Protein AF-T2IYY4-F1 (afdb_monomer)

Mean predicted aligned error: 18.85 Å

Secondary structure (DSSP, 8-state):
------------------TTSSSSS-S----------------HHHHHHHHHHHHHHT--HHHHHHHHHHHHHHHHS----SS-HHHHHHHHHHHHHTS--S----HHHHHTB-TTS-B-

Solvent-accessible surface area (backbone atoms only — not comparable to full-atom values): 8230 Å² total; per-residue (Å²): 132,87,80,85,90,81,82,89,88,76,94,78,81,83,83,89,86,71,97,81,79,85,84,84,83,84,88,79,75,86,76,76,73,78,70,88,71,79,86,81,76,92,44,71,68,58,51,51,52,42,51,50,48,10,67,75,72,74,43,51,58,67,53,39,51,50,51,54,52,49,56,52,45,62,73,66,48,72,86,70,56,98,52,55,73,66,55,53,50,49,54,51,50,52,62,58,68,73,52,80,83,88,70,86,65,51,73,53,69,68,70,34,38,48,99,84,71,45,80,109

pLDDT: mean 72.97, std 20.64, range [35.78, 96.38]

Foldseek 3Di:
DDDDDDDDDDDDDDDDDDPPDPDPPPDPDPPPVDPPDDPDDPDPVVVVVLVVQCVVVVHDSVVSVVVVVVVVCVVVVPPPDVDDPVVVVVVVVVVVVP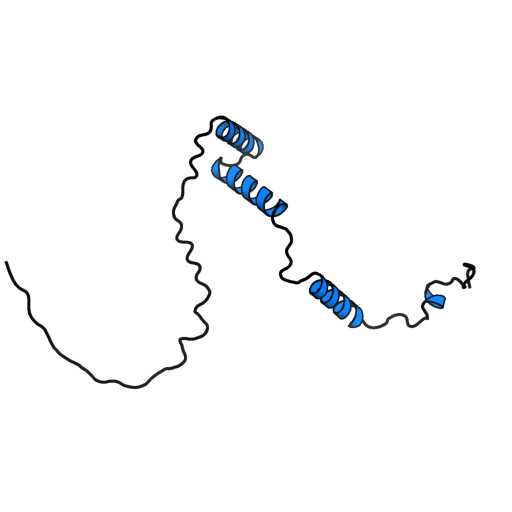DDDPDPDDPCVVVQADPVRDGD

Organism: NCBI:txid423472

Sequence (120 aa):
MRDEFCQQRKAESNPEIGLTFLGLFYILEIKVEGRKMSLSIKDSQTDALVRQLAALTGESITEAVFISVKERLERLTPKNSPYSLAQELDVIAQRCASRTVQDSRSPEELIGYDEQGLPN

InterPro domains:
  IPR011660 Antitoxin VapB-like [PF07704] (37-119)

Nearest PDB structures (foldseek):
  1bdv-assembly1_B  TM=6.606E-01  e=2.113E+00  Lederbergvirus P22
  6gts-assembly1_C-2  TM=5.294E-01  e=1.970E+00  Escherichia coli

Radius of gyration: 33.57 Å; Cα contacts (8 Å, |Δi|>4): 25; chains: 1; bounding box: 63×26×112 Å

Structure (mmCIF, N/CA/C/O backbone):
data_AF-T2IYY4-F1
#
_entry.id   AF-T2IYY4-F1
#
loop_
_atom_site.group_PDB
_atom_site.id
_atom_site.type_symbol
_atom_site.label_atom_id
_atom_site.label_alt_id
_atom_site.label_comp_id
_atom_site.label_asym_id
_atom_site.label_entity_id
_atom_site.label_seq_id
_atom_site.pdbx_PDB_ins_code
_atom_site.Cartn_x
_atom_site.Cartn_y
_atom_site.Cartn_z
_atom_site.occupancy
_atom_site.B_iso_or_equiv
_atom_site.auth_seq_id
_atom_site.auth_comp_id
_atom_site.auth_asym_id
_atom_site.auth_atom_id
_atom_site.pdbx_PDB_model_num
ATOM 1 N N . MET A 1 1 ? 11.347 0.653 64.325 1.00 37.38 1 MET A N 1
ATOM 2 C CA . MET A 1 1 ? 12.498 -0.246 64.550 1.00 37.38 1 MET A CA 1
ATOM 3 C C . MET A 1 1 ? 13.041 -0.553 63.167 1.00 37.38 1 MET A C 1
ATOM 5 O O . MET A 1 1 ? 12.285 -1.109 62.391 1.00 37.38 1 MET A O 1
ATOM 9 N N . ARG A 1 2 ? 14.145 0.067 62.726 1.00 36.41 2 ARG A N 1
ATOM 10 C CA . ARG A 1 2 ? 15.526 -0.282 63.131 1.00 36.41 2 ARG A CA 1
ATOM 11 C C . ARG A 1 2 ? 15.752 -1.773 62.814 1.00 36.41 2 ARG A C 1
ATOM 13 O O . ARG A 1 2 ? 15.052 -2.583 63.400 1.00 36.41 2 ARG A O 1
ATOM 20 N N . ASP A 1 3 ? 16.542 -2.174 61.820 1.00 38.78 3 ASP A N 1
ATOM 21 C CA . ASP A 1 3 ? 17.899 -1.704 61.547 1.00 38.78 3 ASP A CA 1
ATOM 22 C C . ASP A 1 3 ? 18.346 -1.904 60.087 1.00 38.78 3 ASP A C 1
ATOM 24 O O . ASP A 1 3 ? 18.067 -2.911 59.437 1.00 38.78 3 ASP A O 1
ATOM 28 N N . GLU A 1 4 ? 19.069 -0.892 59.614 1.00 44.50 4 GLU A N 1
ATOM 29 C CA . GLU A 1 4 ? 20.071 -0.945 58.555 1.00 44.50 4 GLU A CA 1
ATOM 30 C C . GLU A 1 4 ? 21.287 -1.806 58.990 1.00 44.50 4 GLU A C 1
ATOM 32 O O . GLU A 1 4 ? 21.460 -2.101 60.167 1.00 44.50 4 GLU A O 1
ATOM 37 N N . PHE A 1 5 ? 22.190 -2.081 58.040 1.00 35.78 5 PHE A N 1
ATOM 38 C CA . PHE A 1 5 ? 23.589 -2.535 58.209 1.00 35.78 5 PHE A CA 1
ATOM 39 C C . PHE A 1 5 ? 23.908 -4.037 58.331 1.00 35.78 5 PHE A C 1
ATOM 41 O O . PHE A 1 5 ? 23.972 -4.605 59.415 1.00 35.78 5 PHE A O 1
ATOM 48 N N . CYS A 1 6 ? 24.325 -4.623 57.202 1.00 38.66 6 CYS A N 1
ATOM 49 C CA . CYS A 1 6 ? 25.614 -5.331 57.032 1.00 38.66 6 CYS A CA 1
ATOM 50 C C . CYS A 1 6 ? 25.683 -5.832 55.577 1.00 38.66 6 CYS A C 1
ATOM 52 O O . CYS A 1 6 ? 25.138 -6.875 55.243 1.00 38.66 6 CYS A O 1
ATOM 54 N N . GLN A 1 7 ? 26.114 -5.039 54.599 1.00 44.16 7 GLN A N 1
ATOM 55 C CA . GLN A 1 7 ? 27.522 -4.758 54.299 1.00 44.16 7 GLN A CA 1
ATOM 56 C C . GLN A 1 7 ? 28.464 -5.986 54.323 1.00 44.16 7 GLN A C 1
ATOM 58 O O . GLN A 1 7 ? 28.723 -6.579 55.363 1.00 44.16 7 GLN A O 1
ATOM 63 N N . GLN A 1 8 ? 29.015 -6.251 53.128 1.00 41.75 8 GLN A N 1
ATOM 64 C CA . GLN A 1 8 ? 30.264 -6.942 52.775 1.00 41.75 8 GLN A CA 1
ATOM 65 C C . GLN A 1 8 ? 30.437 -8.428 53.138 1.00 41.75 8 GLN A C 1
ATOM 67 O O . GLN A 1 8 ? 30.675 -8.770 54.287 1.00 41.75 8 GLN A O 1
ATOM 72 N N . ARG A 1 9 ? 30.565 -9.294 52.118 1.00 39.03 9 ARG A N 1
ATOM 73 C CA . ARG A 1 9 ? 31.824 -9.777 51.479 1.00 39.03 9 ARG A CA 1
ATOM 74 C C . ARG A 1 9 ? 31.414 -10.439 50.144 1.00 39.03 9 ARG A C 1
ATOM 76 O O . ARG A 1 9 ? 30.339 -11.005 50.084 1.00 39.03 9 ARG A O 1
ATOM 83 N N . LYS A 1 10 ? 32.153 -10.447 49.039 1.00 43.97 10 LYS A N 1
ATOM 84 C CA . LYS A 1 10 ? 33.581 -10.273 48.790 1.00 43.97 10 LYS A CA 1
ATOM 85 C C . LYS A 1 10 ? 33.719 -9.978 47.291 1.00 43.97 10 LYS A C 1
ATOM 87 O O . LYS A 1 10 ? 33.037 -10.600 46.485 1.00 43.97 10 LYS A O 1
ATOM 92 N N . ALA A 1 11 ? 34.599 -9.048 46.943 1.00 39.66 11 ALA A N 1
ATOM 93 C CA . ALA A 1 11 ? 35.123 -8.947 45.594 1.00 39.66 11 ALA A CA 1
ATOM 94 C C . ALA A 1 11 ? 35.885 -10.237 45.264 1.00 39.66 11 ALA A C 1
ATOM 96 O O . ALA A 1 11 ? 36.796 -10.606 46.007 1.00 39.66 11 ALA A O 1
ATOM 97 N N . GLU A 1 12 ? 35.536 -10.882 44.158 1.00 47.84 12 GLU A N 1
ATOM 98 C CA . GLU A 1 12 ? 36.474 -11.711 43.414 1.00 47.84 12 GLU A CA 1
ATOM 99 C C . GLU A 1 12 ? 36.632 -11.119 42.018 1.00 47.84 12 GLU A C 1
ATOM 101 O O . GLU A 1 12 ? 35.684 -10.735 41.334 1.00 47.84 12 GLU A O 1
ATOM 106 N N . SER A 1 13 ? 37.900 -10.924 41.710 1.00 42.28 13 SER A N 1
ATOM 107 C CA . SER A 1 13 ? 38.491 -10.277 40.561 1.00 42.28 13 SER A CA 1
ATOM 108 C C . SER A 1 13 ? 38.223 -11.025 39.252 1.00 42.28 13 SER A C 1
ATOM 110 O O . SER A 1 13 ? 38.410 -12.235 39.184 1.00 42.28 13 SER A O 1
ATOM 112 N N . ASN A 1 14 ? 37.870 -10.229 38.236 1.00 45.66 14 ASN A N 1
ATOM 113 C CA . ASN A 1 14 ? 38.119 -10.326 36.781 1.00 45.66 14 ASN A CA 1
ATOM 114 C C . ASN A 1 14 ? 39.349 -11.197 36.382 1.00 45.66 14 ASN A C 1
ATOM 116 O O . ASN A 1 14 ? 40.228 -11.343 37.235 1.00 45.66 14 ASN A O 1
ATOM 120 N N . PRO A 1 15 ? 39.573 -11.616 35.107 1.00 51.25 15 PRO A N 1
ATOM 121 C CA . PRO A 1 15 ? 39.070 -11.009 33.863 1.00 51.25 15 PRO A CA 1
ATOM 122 C C . PRO A 1 15 ? 38.810 -11.990 32.692 1.00 51.25 15 PRO A C 1
ATOM 124 O O . PRO A 1 15 ? 38.926 -13.199 32.836 1.00 51.25 15 PRO A O 1
ATOM 127 N N . GLU A 1 16 ? 38.512 -11.423 31.518 1.00 48.19 16 GLU A N 1
ATOM 128 C CA . GLU A 1 16 ? 38.533 -12.062 30.192 1.00 48.19 16 GLU A CA 1
ATOM 129 C C . GLU A 1 16 ? 37.400 -13.062 29.909 1.00 48.19 16 GLU A C 1
ATOM 131 O O . GLU A 1 16 ? 37.422 -14.191 30.376 1.00 48.19 16 GLU A O 1
ATOM 136 N N . ILE A 1 17 ? 36.429 -12.657 29.082 1.00 46.47 17 ILE A N 1
ATOM 137 C CA . ILE A 1 17 ? 35.981 -13.380 27.874 1.00 46.47 17 ILE A CA 1
ATOM 138 C C . ILE A 1 17 ? 34.870 -12.546 27.216 1.00 46.47 17 ILE A C 1
ATOM 140 O O . ILE A 1 17 ? 33.800 -12.331 27.781 1.00 46.47 17 ILE A O 1
ATOM 144 N N . GLY A 1 18 ? 35.114 -12.131 25.972 1.00 41.00 18 GLY A N 1
ATOM 145 C CA . GLY A 1 18 ? 34.033 -12.038 24.993 1.00 41.00 18 GLY A CA 1
ATOM 146 C C . GLY A 1 18 ? 33.516 -10.650 24.627 1.00 41.00 18 GLY A C 1
ATOM 147 O O . GLY A 1 18 ? 32.305 -10.460 24.529 1.00 41.00 18 GLY A O 1
ATOM 148 N N . LEU A 1 19 ? 34.406 -9.713 24.280 1.00 47.75 19 LEU A N 1
ATOM 149 C CA . LEU A 1 19 ? 34.127 -8.819 23.148 1.00 47.75 19 LEU A CA 1
ATOM 150 C C . LEU A 1 19 ? 33.775 -9.702 21.935 1.00 47.75 19 LEU A C 1
ATOM 152 O O . LEU A 1 19 ? 34.681 -10.227 21.298 1.00 47.75 19 LEU A O 1
ATOM 156 N N . THR A 1 20 ? 32.491 -9.948 21.665 1.00 42.62 20 THR A N 1
ATOM 157 C CA . THR A 1 20 ? 31.978 -10.457 20.365 1.00 42.62 20 THR A CA 1
ATOM 158 C C . THR A 1 20 ? 30.449 -10.556 20.272 1.00 42.62 20 THR A C 1
ATOM 160 O O . THR A 1 20 ? 29.949 -10.890 19.203 1.00 42.62 20 THR A O 1
ATOM 163 N N . PHE A 1 21 ? 29.678 -10.259 21.328 1.00 48.53 21 PHE A N 1
ATOM 164 C CA . PHE A 1 21 ? 28.226 -10.529 21.325 1.00 48.53 21 PHE A CA 1
ATOM 165 C C . PHE A 1 21 ? 27.307 -9.290 21.347 1.00 48.53 21 PHE A C 1
ATOM 167 O O . PHE A 1 21 ? 26.099 -9.410 21.160 1.00 48.53 21 PHE A O 1
ATOM 174 N N . LEU A 1 22 ? 27.862 -8.084 21.508 1.00 44.97 22 LEU A N 1
ATOM 175 C CA . LEU A 1 22 ? 27.133 -6.814 21.395 1.00 44.97 22 LEU A CA 1
ATOM 176 C C . LEU A 1 22 ? 27.509 -6.139 20.072 1.00 44.97 22 LEU A C 1
ATOM 178 O O . LEU A 1 22 ? 28.562 -5.517 19.985 1.00 44.97 22 LEU A O 1
ATOM 182 N N . GLY A 1 23 ? 26.684 -6.241 19.031 1.00 44.38 23 GLY A N 1
ATOM 183 C CA . GLY A 1 23 ? 26.962 -5.457 17.823 1.00 44.38 23 GLY A CA 1
ATOM 184 C C . GLY A 1 23 ? 25.955 -5.538 16.688 1.00 44.38 23 GLY A C 1
ATOM 185 O O . GLY A 1 23 ? 25.771 -4.538 16.006 1.00 44.38 23 GLY A O 1
ATOM 186 N N . LEU A 1 24 ? 25.264 -6.667 16.488 1.00 43.75 24 LEU A N 1
ATOM 187 C CA . LEU A 1 24 ? 24.353 -6.800 15.337 1.00 43.75 24 LEU A CA 1
ATOM 188 C C . LEU A 1 24 ? 22.948 -7.334 15.645 1.00 43.75 24 LEU A C 1
ATOM 190 O O . LEU A 1 24 ? 22.150 -7.473 14.727 1.00 43.75 24 LEU A O 1
ATOM 194 N N . PHE A 1 25 ? 22.611 -7.586 16.914 1.00 45.00 25 PHE A N 1
ATOM 195 C CA . PHE A 1 25 ? 21.279 -8.088 17.292 1.00 45.00 25 PHE A CA 1
ATOM 196 C C . PHE A 1 25 ? 20.326 -7.005 17.836 1.00 45.00 25 PHE A C 1
ATOM 198 O O . PHE A 1 25 ? 19.230 -7.315 18.284 1.00 45.00 25 PHE A O 1
ATOM 205 N N . TYR A 1 26 ? 20.719 -5.726 17.809 1.00 43.59 26 TYR A N 1
ATOM 206 C CA . TYR A 1 26 ? 20.003 -4.654 18.516 1.00 43.59 26 TYR A CA 1
ATOM 207 C C . TYR A 1 26 ? 19.390 -3.579 17.608 1.00 43.59 26 TYR A C 1
ATOM 209 O O . TYR A 1 26 ? 19.492 -2.403 17.921 1.00 43.59 26 TYR A O 1
ATOM 217 N N . ILE A 1 27 ? 18.716 -3.949 16.510 1.00 41.00 27 ILE A N 1
ATOM 218 C CA . ILE A 1 27 ? 17.655 -3.103 15.913 1.00 41.00 27 ILE A CA 1
ATOM 219 C C . ILE A 1 27 ? 16.526 -3.985 15.338 1.00 41.00 27 ILE A C 1
ATOM 221 O O . ILE A 1 27 ? 16.186 -3.883 14.164 1.00 41.00 27 ILE A O 1
ATOM 225 N N . LEU A 1 28 ? 15.931 -4.876 16.141 1.00 45.59 28 LEU A N 1
ATOM 226 C CA . LEU A 1 28 ? 14.583 -5.379 15.838 1.00 45.59 28 LEU A CA 1
ATOM 227 C C . LEU A 1 28 ? 13.848 -5.884 17.085 1.00 45.59 28 LEU A C 1
ATOM 229 O O . LEU A 1 28 ? 13.545 -7.057 17.214 1.00 45.59 28 LEU A O 1
ATOM 233 N N . GLU A 1 29 ? 13.520 -4.976 17.994 1.00 41.06 29 GLU A N 1
ATOM 234 C CA . GLU A 1 29 ? 12.426 -5.187 18.946 1.00 41.06 29 GLU A CA 1
ATOM 235 C C . GLU A 1 29 ? 11.675 -3.858 19.047 1.00 41.06 29 GLU A C 1
ATOM 237 O O . GLU A 1 29 ? 11.810 -3.099 20.008 1.00 41.06 29 GLU A O 1
ATOM 242 N N . ILE A 1 30 ? 10.893 -3.530 18.008 1.00 44.16 30 ILE A N 1
ATOM 243 C CA . ILE A 1 30 ? 9.777 -2.598 18.189 1.00 44.16 30 ILE A CA 1
ATOM 244 C C . ILE A 1 30 ? 8.780 -3.345 19.072 1.00 44.16 30 ILE A C 1
ATOM 246 O O . ILE A 1 30 ? 7.859 -4.010 18.600 1.00 44.16 30 ILE A O 1
ATOM 250 N N . LYS A 1 31 ? 9.012 -3.257 20.380 1.00 42.88 31 LYS A N 1
ATOM 251 C CA . LYS A 1 31 ? 8.084 -3.651 21.426 1.00 42.88 31 LYS A CA 1
ATOM 252 C C . LYS A 1 31 ? 6.846 -2.766 21.272 1.00 42.88 31 LYS A C 1
ATOM 254 O O . LYS A 1 31 ? 6.750 -1.697 21.871 1.00 42.88 31 LYS A O 1
ATOM 259 N N . VAL A 1 32 ? 5.896 -3.182 20.433 1.00 49.31 32 VAL A N 1
ATOM 260 C CA . VAL A 1 32 ? 4.527 -2.660 20.478 1.00 49.31 32 VAL A CA 1
ATOM 261 C C . VAL A 1 32 ? 3.926 -3.214 21.763 1.00 49.31 32 VAL A C 1
ATOM 263 O O . VAL A 1 32 ? 3.234 -4.229 21.777 1.00 49.31 32 VAL A O 1
ATOM 266 N N . GLU A 1 33 ? 4.271 -2.577 22.880 1.00 46.88 33 GLU A N 1
ATOM 267 C CA . GLU A 1 33 ? 3.598 -2.763 24.153 1.00 46.88 33 GLU A CA 1
ATOM 268 C C . GLU A 1 33 ? 2.144 -2.351 23.908 1.00 46.88 33 GLU A C 1
ATOM 270 O O . GLU A 1 33 ? 1.814 -1.165 23.816 1.00 46.88 33 GLU A O 1
ATOM 275 N N . GLY A 1 34 ? 1.290 -3.349 23.681 1.00 47.25 34 GLY A N 1
ATOM 276 C CA . GLY A 1 34 ? -0.126 -3.184 23.409 1.00 47.25 34 GLY A CA 1
ATOM 277 C C . GLY A 1 34 ? -0.819 -2.523 24.590 1.00 47.25 34 GLY A C 1
ATOM 278 O O . GLY A 1 34 ? -1.451 -3.184 25.413 1.00 47.25 34 GLY A O 1
ATOM 279 N N . ARG A 1 35 ? -0.761 -1.191 24.654 1.00 50.22 35 ARG A N 1
ATOM 280 C CA . ARG A 1 35 ? -1.800 -0.419 25.320 1.00 50.22 35 ARG A CA 1
ATOM 281 C C . ARG A 1 35 ? -3.082 -0.769 24.581 1.00 50.22 35 ARG A C 1
ATOM 283 O O . ARG A 1 35 ? -3.250 -0.378 23.429 1.00 50.22 35 ARG A O 1
ATOM 290 N N . LYS A 1 36 ? -3.979 -1.509 25.236 1.00 50.41 36 LYS A N 1
ATOM 291 C CA . LYS A 1 36 ? -5.401 -1.550 24.878 1.00 50.41 36 LYS A CA 1
ATOM 292 C C . LYS A 1 36 ? -5.906 -0.107 24.874 1.00 50.41 36 LYS A C 1
ATOM 294 O O . LYS A 1 36 ? -6.363 0.395 25.896 1.00 50.41 36 LYS A O 1
ATOM 299 N N . MET A 1 37 ? -5.760 0.590 23.755 1.00 61.53 37 MET A N 1
ATOM 300 C CA . MET A 1 37 ? -6.365 1.894 23.562 1.00 61.53 37 MET A CA 1
ATOM 301 C C . MET A 1 37 ? -7.731 1.650 22.949 1.00 61.53 37 MET A C 1
ATOM 303 O O . MET A 1 37 ? -7.853 1.241 21.799 1.00 61.53 37 MET A O 1
ATOM 307 N N . SER A 1 38 ? -8.766 1.860 23.753 1.00 57.28 38 SER A N 1
ATOM 308 C CA . SER A 1 38 ? -10.125 1.973 23.249 1.00 57.28 38 SER A CA 1
ATOM 309 C C . SER A 1 38 ? -10.229 3.256 22.427 1.00 57.28 38 SER A C 1
ATOM 311 O O . SER A 1 38 ? -10.035 4.348 22.966 1.00 57.28 38 SER A O 1
ATOM 313 N N . LEU A 1 39 ? -10.562 3.144 21.144 1.00 68.06 39 LEU A N 1
ATOM 314 C CA . LEU A 1 39 ? -11.010 4.289 20.360 1.00 68.06 39 LEU A CA 1
ATOM 315 C C . LEU A 1 39 ? -12.440 4.631 20.809 1.00 68.06 39 LEU A C 1
ATOM 317 O O . LEU A 1 39 ? -13.386 3.928 20.464 1.00 68.06 39 LEU A O 1
ATOM 321 N N . SER A 1 40 ? -12.598 5.676 21.627 1.00 69.44 40 SER A N 1
ATOM 322 C CA . SER A 1 40 ? -13.920 6.180 22.018 1.00 69.44 40 SER A CA 1
ATOM 323 C C . SER A 1 40 ? -14.346 7.274 21.047 1.00 69.44 40 SER A C 1
ATOM 325 O O . SER A 1 40 ? -13.861 8.404 21.110 1.00 69.44 40 SER A O 1
ATOM 327 N N . ILE A 1 41 ? -15.249 6.926 20.136 1.00 69.62 41 ILE A N 1
ATOM 328 C CA . ILE A 1 41 ? -15.874 7.869 19.213 1.00 69.62 41 ILE A CA 1
ATOM 329 C C . ILE A 1 41 ? -17.098 8.456 19.926 1.00 69.62 41 ILE A C 1
ATOM 331 O O . ILE A 1 41 ? -18.074 7.753 20.163 1.00 69.62 41 ILE A O 1
ATOM 335 N N . LYS A 1 42 ? -17.038 9.736 20.315 1.00 7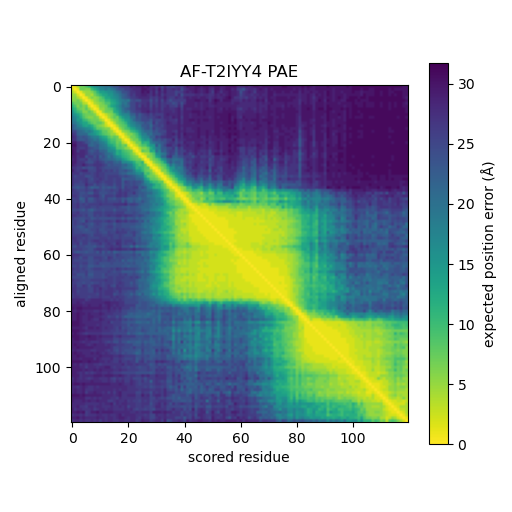3.50 42 LYS A N 1
ATOM 336 C CA . LYS A 1 42 ? -18.133 10.445 21.017 1.00 73.50 42 LYS A CA 1
ATOM 337 C C . LYS A 1 42 ? -19.104 11.158 20.068 1.00 73.50 42 LYS A C 1
ATOM 339 O O . LYS A 1 42 ? -19.779 12.099 20.471 1.00 73.50 42 LYS A O 1
ATOM 344 N N . ASP A 1 43 ? -19.150 10.722 18.817 1.00 85.12 43 ASP A N 1
ATOM 345 C CA . ASP A 1 43 ? -20.000 11.285 17.775 1.00 85.12 43 ASP A CA 1
ATOM 346 C C . ASP A 1 43 ? -21.068 10.266 17.356 1.00 85.12 43 ASP A C 1
ATOM 348 O O . ASP A 1 43 ? -20.752 9.135 16.97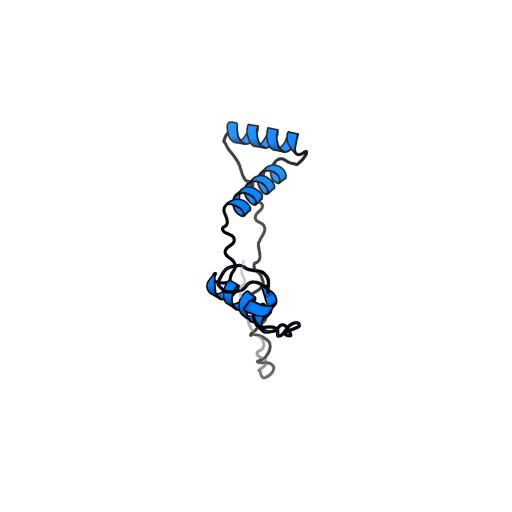9 1.00 85.12 43 ASP A O 1
ATOM 352 N N . SER A 1 44 ? -22.338 10.664 17.444 1.00 82.25 44 SER A N 1
ATOM 353 C CA . SER A 1 44 ? -23.479 9.777 17.188 1.00 82.25 44 SER A CA 1
ATOM 354 C C . SER A 1 44 ? -23.619 9.406 15.714 1.00 82.25 44 SER A C 1
ATOM 356 O O . SER A 1 44 ? -24.079 8.308 15.400 1.00 82.25 44 SER A O 1
ATOM 358 N N . GLN A 1 45 ? -23.200 10.290 14.805 1.00 85.25 45 GLN A N 1
ATOM 359 C CA . GLN A 1 45 ? -23.238 10.026 13.368 1.00 85.25 45 GLN A CA 1
ATOM 360 C C . GLN A 1 45 ? -22.208 8.959 12.991 1.00 85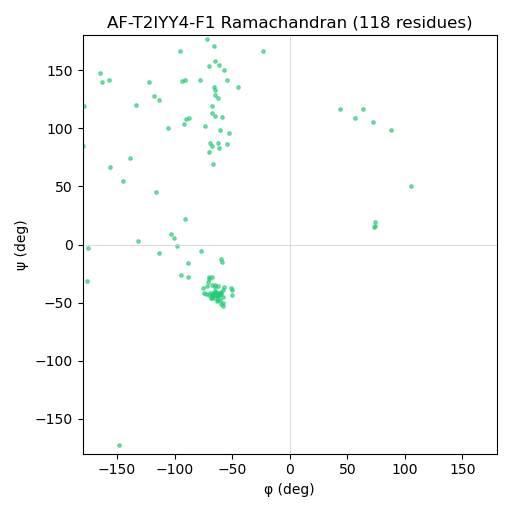.25 45 GLN A C 1
ATOM 362 O O . GLN A 1 45 ? -22.521 8.018 12.261 1.00 85.25 45 GLN A O 1
ATOM 367 N N . THR A 1 46 ? -21.003 9.056 13.548 1.00 84.38 46 THR A N 1
ATOM 368 C CA . THR A 1 46 ? -19.933 8.085 13.324 1.00 84.38 46 THR A CA 1
ATOM 369 C C . THR A 1 46 ? -20.276 6.717 13.923 1.00 84.38 46 THR A C 1
ATOM 371 O O . THR A 1 46 ? -20.078 5.710 13.249 1.00 84.38 46 THR A O 1
ATOM 374 N N . ASP A 1 47 ? -20.855 6.644 15.130 1.00 87.00 47 ASP A N 1
ATOM 375 C CA . ASP A 1 47 ? -21.324 5.365 15.704 1.00 87.00 47 ASP A CA 1
ATOM 376 C C . ASP A 1 47 ? -22.394 4.702 14.817 1.00 87.00 47 ASP A C 1
ATOM 378 O O . ASP A 1 47 ? -22.311 3.505 14.538 1.00 87.00 47 ASP A O 1
ATOM 382 N N . ALA A 1 48 ? -23.347 5.478 14.286 1.00 89.06 48 ALA A N 1
ATOM 383 C CA . ALA A 1 48 ? -24.370 4.960 13.377 1.00 89.06 48 ALA A CA 1
ATOM 384 C C . ALA A 1 48 ? -23.772 4.410 12.070 1.00 89.06 48 ALA A C 1
ATOM 386 O O . ALA A 1 48 ? -24.152 3.321 11.636 1.00 89.06 48 ALA A O 1
ATOM 387 N N . LEU A 1 49 ? -22.816 5.123 11.467 1.00 91.44 49 LEU A N 1
ATOM 388 C CA . LEU A 1 49 ? -22.123 4.678 10.253 1.00 91.44 49 LEU A CA 1
ATOM 389 C C . LEU A 1 49 ? -21.323 3.398 10.490 1.00 91.44 49 LEU A C 1
ATOM 391 O O . LEU A 1 49 ? -21.388 2.469 9.689 1.00 91.44 49 LEU A O 1
ATOM 395 N N . VAL A 1 50 ? -20.608 3.321 11.609 1.00 90.31 50 VAL A N 1
ATOM 396 C CA . VAL A 1 50 ? -19.820 2.142 11.973 1.00 90.31 50 VAL A CA 1
ATOM 397 C C . VAL A 1 50 ? -20.716 0.929 12.225 1.00 90.31 50 VAL A C 1
ATOM 399 O O . VAL A 1 50 ? -20.391 -0.174 11.789 1.00 90.31 50 VAL A O 1
ATOM 402 N N . ARG A 1 51 ? -21.872 1.115 12.873 1.00 89.62 51 ARG A N 1
ATOM 403 C CA . ARG A 1 51 ? -22.858 0.038 13.060 1.00 89.62 51 ARG A CA 1
ATOM 404 C C . ARG A 1 51 ? -23.453 -0.442 11.746 1.00 89.62 51 ARG A C 1
ATOM 406 O O . ARG A 1 51 ? -23.608 -1.645 11.571 1.00 89.62 51 ARG A O 1
ATOM 413 N N . GLN A 1 52 ? -23.787 0.476 10.841 1.00 93.75 52 GLN A N 1
ATOM 414 C CA . GLN A 1 52 ? -24.276 0.112 9.511 1.00 93.75 52 GLN A CA 1
ATOM 415 C C . GLN A 1 52 ? -23.216 -0.661 8.734 1.00 93.75 52 GLN A C 1
ATOM 417 O O . GLN A 1 52 ? -23.527 -1.697 8.156 1.00 93.75 52 GLN A O 1
ATOM 422 N N . LEU A 1 53 ? -21.965 -0.204 8.774 1.00 92.50 53 LEU A N 1
ATOM 423 C CA . LEU A 1 53 ? -20.857 -0.887 8.125 1.00 92.50 53 LEU A CA 1
ATOM 424 C C . LEU A 1 53 ? -20.676 -2.308 8.672 1.00 92.50 53 LEU A C 1
ATOM 426 O O . LEU A 1 53 ? -20.688 -3.253 7.895 1.00 92.50 53 LEU A O 1
ATOM 430 N N . ALA A 1 54 ? -20.599 -2.462 9.994 1.00 92.81 54 ALA A N 1
ATOM 431 C CA . ALA A 1 54 ? -20.486 -3.764 10.648 1.00 92.81 54 ALA A CA 1
ATOM 432 C C . ALA A 1 54 ? -21.663 -4.698 10.307 1.00 92.81 54 ALA A C 1
ATOM 434 O O . ALA A 1 54 ? -21.472 -5.890 10.083 1.00 92.81 54 ALA A O 1
ATOM 435 N N . ALA A 1 55 ? -22.886 -4.163 10.219 1.00 93.25 55 ALA A N 1
ATOM 436 C CA . ALA A 1 55 ? -24.061 -4.938 9.825 1.00 93.25 55 ALA A CA 1
ATOM 437 C C . ALA A 1 55 ? -24.008 -5.394 8.358 1.00 93.25 55 ALA A C 1
ATOM 439 O O . ALA A 1 55 ? -24.475 -6.487 8.046 1.00 93.25 55 ALA A O 1
ATOM 440 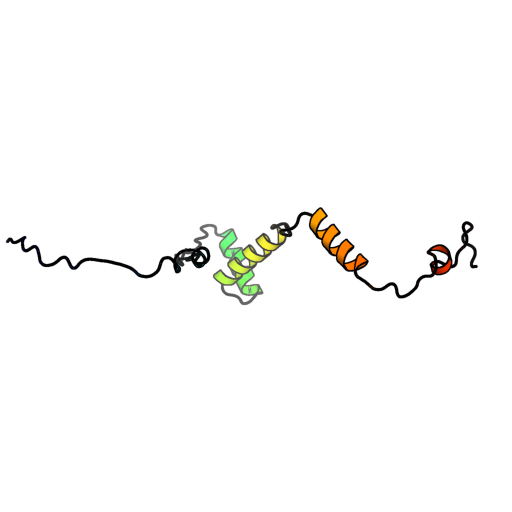N N . LEU A 1 56 ? -23.445 -4.575 7.466 1.00 95.19 56 LEU A N 1
ATOM 441 C CA . LEU A 1 56 ? -23.287 -4.906 6.049 1.00 95.19 56 LEU A CA 1
ATOM 442 C C . LEU A 1 56 ? -22.155 -5.911 5.807 1.00 95.19 56 LEU A C 1
ATOM 444 O O . LEU A 1 56 ? -22.297 -6.775 4.945 1.00 95.19 56 LEU A O 1
ATOM 448 N N . THR A 1 57 ? -21.048 -5.809 6.548 1.00 90.56 57 THR A N 1
ATOM 449 C CA . THR A 1 57 ? -19.885 -6.699 6.391 1.00 90.56 57 THR A CA 1
ATOM 450 C C . THR A 1 57 ? -19.976 -7.965 7.244 1.00 90.56 57 THR A C 1
ATOM 452 O O . THR A 1 57 ? -19.272 -8.936 6.977 1.00 90.56 57 THR A O 1
ATOM 455 N N . GLY A 1 58 ? -20.861 -7.993 8.246 1.00 93.88 58 GLY A N 1
ATOM 456 C CA . GLY A 1 58 ? -20.961 -9.092 9.212 1.00 93.88 58 GLY A CA 1
ATOM 457 C C . GLY A 1 58 ? -19.808 -9.115 10.221 1.00 93.88 58 GLY A C 1
ATOM 458 O O . GLY A 1 58 ? -19.593 -10.120 10.899 1.00 93.88 58 GLY A O 1
ATOM 459 N N . GLU A 1 59 ? -19.052 -8.025 10.317 1.00 90.81 59 GLU A N 1
ATOM 460 C CA . GLU A 1 59 ? -17.873 -7.909 11.166 1.00 90.81 59 GLU A CA 1
ATOM 461 C C . GLU A 1 59 ? -18.209 -7.263 12.515 1.00 90.81 59 GLU A C 1
ATOM 463 O O . GLU A 1 59 ? -19.267 -6.665 12.720 1.00 90.81 59 GLU A O 1
ATOM 468 N N . SER A 1 60 ? -17.284 -7.354 13.473 1.00 90.31 60 SER A N 1
ATOM 469 C CA . SER A 1 60 ? -17.415 -6.589 14.714 1.00 90.31 60 SER A CA 1
ATOM 470 C C . SER A 1 60 ? -17.206 -5.093 14.452 1.00 90.31 60 SER A C 1
ATOM 472 O O . SER A 1 60 ? -16.469 -4.713 13.549 1.00 90.31 60 SER A O 1
ATOM 474 N N . ILE A 1 61 ? -17.789 -4.231 15.291 1.00 85.25 61 ILE A N 1
ATOM 475 C CA . ILE A 1 61 ? -17.601 -2.769 15.218 1.00 85.25 61 ILE A CA 1
ATOM 476 C C . ILE A 1 61 ? -16.112 -2.386 15.156 1.00 85.25 61 ILE A C 1
ATOM 478 O O . ILE A 1 61 ? -15.718 -1.542 14.356 1.00 85.25 61 ILE A O 1
ATOM 482 N N . THR A 1 62 ? -15.279 -3.023 15.980 1.00 86.69 62 THR A N 1
ATOM 483 C CA . THR A 1 62 ? -13.834 -2.766 16.016 1.00 86.69 62 THR A CA 1
ATOM 484 C C . THR A 1 62 ? -13.152 -3.177 14.713 1.00 86.69 62 THR A C 1
ATOM 486 O O . THR A 1 62 ? -12.304 -2.441 14.214 1.00 86.69 62 THR A O 1
ATOM 489 N N . GLU A 1 63 ? -13.538 -4.326 14.160 1.00 87.25 63 GLU A N 1
ATOM 490 C CA . GLU A 1 63 ? -12.971 -4.866 12.921 1.00 87.25 63 GLU A CA 1
ATOM 491 C C . GLU A 1 63 ? -13.361 -4.001 11.716 1.00 87.25 63 GLU A C 1
ATOM 493 O O . GLU A 1 63 ? -12.497 -3.574 10.956 1.00 87.25 63 GLU A O 1
ATOM 498 N N . ALA A 1 64 ? -14.636 -3.620 11.623 1.00 89.69 64 ALA A N 1
ATOM 499 C CA . ALA A 1 64 ? -15.151 -2.760 10.564 1.00 89.69 64 ALA A CA 1
ATOM 500 C C . ALA A 1 64 ? -14.441 -1.390 10.537 1.00 89.69 64 ALA A C 1
ATOM 502 O O . ALA A 1 64 ? -14.096 -0.867 9.472 1.00 89.69 64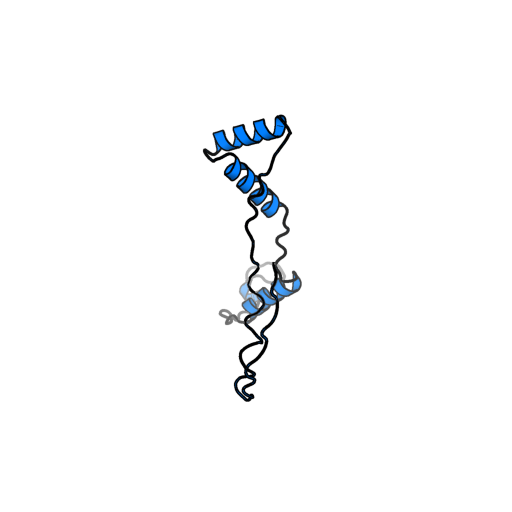 ALA A O 1
ATOM 503 N N . VAL A 1 65 ? -14.171 -0.808 11.716 1.00 89.75 65 VAL A N 1
ATOM 504 C CA . VAL A 1 65 ? -13.390 0.436 11.841 1.00 89.75 65 VAL A CA 1
ATOM 505 C C . VAL A 1 65 ? -11.937 0.213 11.439 1.00 89.75 65 VAL A C 1
ATOM 507 O O . VAL A 1 65 ? -11.384 1.020 10.690 1.00 89.75 65 VAL A O 1
ATOM 510 N N . PHE A 1 66 ? -11.316 -0.863 11.919 1.00 88.62 66 PHE A N 1
ATOM 511 C CA . PHE A 1 66 ? -9.931 -1.188 11.595 1.00 88.62 66 PHE A CA 1
ATOM 512 C C . PHE A 1 66 ? -9.729 -1.342 10.084 1.00 88.62 66 PHE A C 1
ATOM 514 O O . PHE A 1 66 ? -8.856 -0.680 9.520 1.00 88.62 66 PHE A O 1
ATOM 521 N N . ILE A 1 67 ? -10.571 -2.140 9.424 1.00 91.25 67 ILE A N 1
ATOM 522 C CA . ILE A 1 67 ? -10.514 -2.381 7.979 1.00 91.25 67 ILE A CA 1
ATOM 523 C C . ILE A 1 67 ? -10.744 -1.078 7.213 1.00 91.25 67 ILE A C 1
ATOM 525 O O . ILE A 1 67 ? -9.928 -0.723 6.367 1.00 91.25 67 ILE A O 1
ATOM 529 N N . SER A 1 68 ? -11.765 -0.295 7.569 1.00 91.81 68 SER A N 1
ATOM 530 C CA . SER A 1 68 ? -12.043 0.988 6.904 1.00 91.81 68 SER A CA 1
ATOM 531 C C . SER A 1 68 ? -10.870 1.962 6.965 1.00 91.81 68 SER A C 1
ATOM 533 O O . SER A 1 68 ? -10.524 2.608 5.971 1.00 91.81 68 SER A O 1
ATOM 535 N N . VAL A 1 69 ? -10.252 2.087 8.144 1.00 91.06 69 VAL A N 1
ATOM 536 C CA . VAL A 1 69 ? -9.091 2.961 8.343 1.00 91.06 69 VAL A CA 1
ATOM 537 C C . VAL A 1 69 ? -7.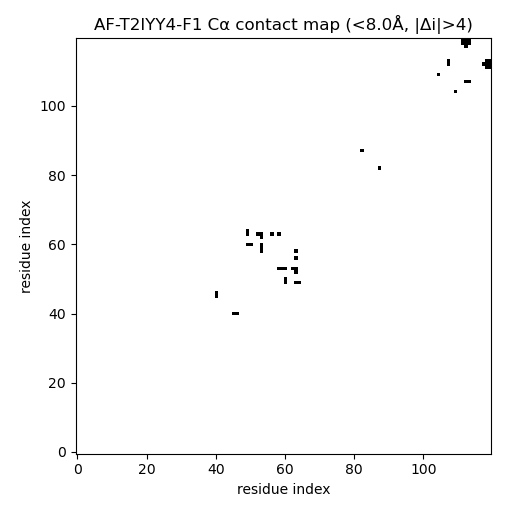893 2.424 7.570 1.00 91.06 69 VAL A C 1
ATOM 539 O O . VAL A 1 69 ? -7.226 3.202 6.887 1.00 91.06 69 VAL A O 1
ATOM 542 N N . LYS A 1 70 ? -7.648 1.111 7.622 1.00 90.81 70 LYS A N 1
ATOM 543 C CA . LYS A 1 70 ? -6.576 0.449 6.875 1.00 90.81 70 LYS A CA 1
ATOM 544 C C . LYS A 1 70 ? -6.720 0.689 5.374 1.00 90.81 70 LYS A C 1
ATOM 546 O O . LYS A 1 70 ? -5.795 1.209 4.764 1.00 90.81 70 LYS A O 1
ATOM 551 N N . GLU A 1 71 ? -7.879 0.413 4.791 1.00 92.81 71 GLU A N 1
ATOM 552 C CA . GLU A 1 71 ? -8.138 0.617 3.361 1.00 92.81 71 GLU A CA 1
ATOM 553 C C . GLU A 1 71 ? -8.030 2.087 2.948 1.00 92.81 71 GLU A C 1
ATOM 555 O O . GLU A 1 71 ? -7.615 2.421 1.832 1.00 92.81 71 GLU A O 1
ATOM 560 N N . ARG A 1 72 ? -8.453 3.010 3.820 1.00 91.81 72 AR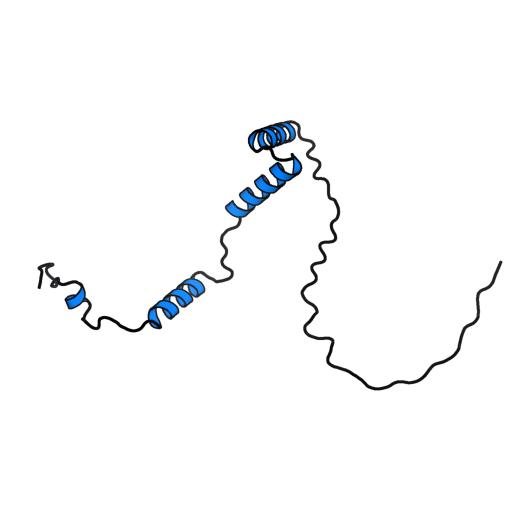G A N 1
ATOM 561 C CA . ARG A 1 72 ? -8.316 4.440 3.542 1.00 91.81 72 ARG A CA 1
ATOM 562 C C . ARG A 1 72 ? -6.856 4.864 3.578 1.00 91.81 72 ARG A C 1
ATOM 564 O O . ARG A 1 72 ? -6.456 5.630 2.704 1.00 91.81 72 ARG A O 1
ATOM 571 N N . LEU A 1 73 ? -6.080 4.364 4.536 1.00 88.88 73 LEU A N 1
ATOM 572 C CA . LEU A 1 73 ? -4.642 4.593 4.584 1.00 88.88 73 LEU A CA 1
ATOM 573 C C . LEU A 1 73 ? -3.961 3.982 3.366 1.00 88.88 73 LEU A C 1
ATOM 575 O O . LEU A 1 73 ? -3.282 4.712 2.675 1.00 88.88 73 LEU A O 1
ATOM 579 N N . GLU A 1 74 ? -4.223 2.730 3.005 1.00 87.50 74 GLU A N 1
ATOM 580 C CA . GLU A 1 74 ? -3.628 2.096 1.818 1.00 87.50 74 GLU A CA 1
ATOM 581 C C . GLU A 1 74 ? -3.917 2.857 0.516 1.00 87.50 74 GLU A C 1
ATOM 583 O O . GLU A 1 74 ? -3.046 2.956 -0.345 1.00 87.50 74 GLU A O 1
ATOM 588 N N . ARG A 1 75 ? -5.114 3.442 0.370 1.00 86.12 75 ARG A N 1
ATOM 589 C CA . ARG A 1 75 ? -5.447 4.290 -0.789 1.00 86.12 75 ARG A CA 1
ATOM 590 C C . ARG A 1 75 ? -4.725 5.635 -0.793 1.00 86.12 75 ARG A C 1
ATOM 592 O O . ARG A 1 75 ? -4.507 6.192 -1.865 1.00 86.12 75 ARG A O 1
ATOM 599 N N . LEU A 1 76 ? -4.454 6.196 0.382 1.00 87.69 76 LEU A N 1
ATOM 600 C CA . LEU A 1 76 ? -3.857 7.526 0.532 1.00 87.69 76 LEU A CA 1
ATOM 601 C C . LEU A 1 76 ? -2.342 7.487 0.682 1.00 87.69 76 LEU A C 1
ATOM 603 O O . LEU A 1 76 ? -1.681 8.466 0.349 1.00 87.69 76 LEU A O 1
ATOM 607 N N . THR A 1 77 ? -1.798 6.389 1.193 1.00 81.69 77 THR A N 1
ATOM 608 C CA . THR A 1 77 ? -0.374 6.122 1.243 1.00 81.69 77 THR A CA 1
ATOM 609 C C . THR A 1 77 ? 0.071 6.000 -0.207 1.00 81.69 77 THR A C 1
ATOM 611 O O . THR A 1 77 ? -0.322 5.049 -0.888 1.00 81.69 77 THR A O 1
ATOM 614 N N . PRO A 1 78 ? 0.858 6.964 -0.719 1.00 73.19 78 PRO A N 1
ATOM 615 C CA . PRO A 1 78 ? 1.440 6.816 -2.036 1.00 73.19 78 PRO A CA 1
ATOM 616 C C . PRO A 1 78 ? 2.192 5.489 -2.034 1.00 73.19 78 PRO A C 1
ATOM 618 O O . PRO A 1 78 ? 2.827 5.151 -1.029 1.00 73.19 78 PRO A O 1
ATOM 621 N N . LYS A 1 79 ? 2.139 4.738 -3.139 1.00 68.94 79 LYS A N 1
ATOM 622 C CA . LYS A 1 79 ? 3.081 3.640 -3.378 1.00 68.94 79 LYS A CA 1
ATOM 623 C C . LYS A 1 79 ? 4.467 4.262 -3.557 1.00 68.94 79 LYS A C 1
ATOM 625 O O . LYS A 1 79 ? 4.997 4.316 -4.657 1.00 68.94 79 LYS A O 1
ATOM 630 N N . ASN A 1 80 ? 5.014 4.804 -2.475 1.00 61.44 80 ASN A N 1
ATOM 631 C CA . ASN A 1 80 ? 6.403 5.161 -2.356 1.00 61.44 80 ASN A CA 1
ATOM 632 C C . ASN A 1 80 ? 7.099 3.817 -2.326 1.00 61.44 80 ASN A C 1
ATOM 634 O O . ASN A 1 80 ? 7.277 3.201 -1.275 1.00 61.44 80 ASN A O 1
ATOM 638 N N . SER A 1 81 ? 7.405 3.319 -3.515 1.00 62.44 81 SER A N 1
ATOM 639 C CA . SER A 1 81 ? 8.500 2.392 -3.640 1.00 62.44 81 SER A CA 1
ATOM 640 C C . SER A 1 81 ? 9.665 2.960 -2.833 1.00 62.44 81 SER A C 1
ATOM 642 O O . SER A 1 81 ? 9.915 4.169 -2.889 1.00 62.44 81 SER A O 1
ATOM 644 N N . PRO A 1 82 ? 10.356 2.136 -2.033 1.00 64.81 82 PRO A N 1
ATOM 645 C CA . PRO A 1 82 ? 11.551 2.592 -1.331 1.00 64.81 82 PRO A CA 1
ATOM 646 C C . PRO A 1 82 ? 12.626 3.081 -2.316 1.00 64.81 82 PRO A C 1
ATOM 648 O O . PRO A 1 82 ? 13.593 3.718 -1.904 1.00 64.81 82 PRO A O 1
ATOM 651 N N . TYR A 1 83 ? 12.440 2.792 -3.607 1.00 65.00 83 TYR A N 1
ATOM 652 C CA . TYR A 1 83 ? 13.257 3.237 -4.711 1.00 65.00 83 TYR A CA 1
ATOM 653 C C . TYR A 1 83 ? 12.703 4.517 -5.339 1.00 65.00 83 TYR A C 1
ATOM 655 O O . TYR A 1 83 ? 11.496 4.681 -5.521 1.00 65.00 83 TYR A O 1
ATOM 663 N N . SER A 1 84 ? 13.596 5.426 -5.725 1.00 82.62 84 SER A N 1
ATOM 664 C CA . SER A 1 84 ? 13.208 6.515 -6.622 1.00 82.62 84 SER A CA 1
ATOM 665 C C . SER A 1 84 ? 12.716 5.936 -7.955 1.00 82.62 84 SER A C 1
ATOM 667 O O . SER A 1 84 ? 13.149 4.861 -8.369 1.00 82.62 84 SER A O 1
ATOM 669 N N . LEU A 1 85 ? 11.858 6.664 -8.676 1.00 83.19 85 LEU A N 1
ATOM 670 C CA . LEU A 1 85 ? 11.423 6.260 -10.021 1.00 83.19 85 LEU A CA 1
ATOM 671 C C . LEU A 1 85 ? 12.618 5.925 -10.935 1.00 83.19 85 LEU A C 1
ATOM 673 O O . LEU A 1 85 ? 12.562 4.979 -11.710 1.00 83.19 85 LEU A O 1
ATOM 677 N N . ALA A 1 86 ? 13.720 6.668 -10.809 1.00 87.06 86 ALA A N 1
ATOM 678 C CA . ALA A 1 86 ? 14.946 6.399 -11.554 1.00 87.06 86 ALA A CA 1
ATOM 679 C C . ALA A 1 86 ? 15.533 5.014 -11.231 1.00 87.06 86 ALA A C 1
ATOM 681 O O . ALA A 1 86 ? 15.880 4.272 -12.141 1.00 87.06 86 ALA A O 1
ATOM 682 N N . GLN A 1 87 ? 15.574 4.631 -9.952 1.00 86.25 87 GLN A N 1
ATOM 683 C CA . GLN A 1 87 ? 16.052 3.313 -9.530 1.00 86.25 87 GLN A CA 1
ATOM 684 C C . GLN A 1 87 ? 15.144 2.182 -10.031 1.00 86.25 87 GLN A C 1
ATOM 686 O O . GLN A 1 87 ? 15.642 1.128 -10.421 1.00 86.25 87 GLN A O 1
ATOM 691 N N . GLU A 1 88 ? 13.824 2.386 -10.070 1.00 88.56 88 GLU A N 1
ATOM 692 C CA . GLU A 1 88 ? 12.911 1.406 -10.675 1.00 88.56 88 GLU A CA 1
ATOM 693 C C . GLU A 1 88 ? 13.167 1.221 -12.171 1.00 88.56 88 GLU A C 1
ATOM 695 O O . GLU A 1 88 ? 13.218 0.088 -12.661 1.00 88.56 88 GLU A O 1
ATOM 700 N N . LEU A 1 89 ? 13.353 2.326 -12.896 1.00 92.62 89 LEU A N 1
ATOM 701 C CA . LEU A 1 89 ? 13.657 2.297 -14.323 1.00 92.62 89 LEU A CA 1
ATOM 702 C C . LEU A 1 89 ? 15.004 1.617 -14.592 1.00 92.62 89 LEU A C 1
ATOM 704 O O . LEU A 1 89 ? 15.082 0.794 -15.503 1.00 92.62 89 LEU A O 1
ATOM 708 N N . ASP A 1 90 ? 16.021 1.874 -13.768 1.00 94.44 90 ASP A N 1
ATOM 709 C CA . ASP A 1 90 ? 17.328 1.216 -13.868 1.00 94.44 90 ASP A CA 1
ATOM 710 C C . ASP A 1 90 ? 17.226 -0.298 -13.650 1.00 94.44 90 ASP A C 1
ATOM 712 O O . ASP A 1 90 ? 17.807 -1.075 -14.410 1.00 94.44 90 ASP A O 1
ATOM 716 N N . VAL A 1 91 ? 16.446 -0.744 -12.659 1.00 94.25 91 VAL A N 1
ATOM 717 C CA . VAL A 1 91 ? 16.208 -2.177 -12.410 1.00 94.25 91 VAL A CA 1
ATOM 718 C C . VAL A 1 91 ? 15.543 -2.840 -13.619 1.00 94.25 91 VAL A C 1
ATOM 720 O O . VAL A 1 91 ? 15.931 -3.941 -14.024 1.00 94.25 91 VAL A O 1
ATOM 723 N N . ILE A 1 92 ? 14.556 -2.180 -14.231 1.00 94.19 92 ILE A N 1
ATOM 724 C CA . ILE A 1 92 ? 13.897 -2.683 -15.443 1.00 94.19 92 ILE A CA 1
ATOM 725 C C . ILE A 1 92 ? 14.885 -2.723 -16.613 1.00 94.19 92 ILE A C 1
ATOM 727 O O . ILE A 1 92 ? 14.957 -3.744 -17.300 1.00 94.19 92 ILE A O 1
ATOM 731 N N . ALA A 1 93 ? 15.662 -1.658 -16.819 1.00 95.38 93 ALA A N 1
ATOM 732 C CA . ALA A 1 93 ? 16.640 -1.557 -17.896 1.00 95.38 93 ALA A CA 1
ATOM 733 C C . ALA A 1 93 ? 17.706 -2.655 -17.793 1.00 95.38 93 ALA A C 1
ATOM 735 O O . ALA A 1 93 ? 17.943 -3.369 -18.766 1.00 95.38 93 ALA A O 1
ATOM 736 N N . GLN A 1 94 ? 18.278 -2.869 -16.604 1.00 96.38 94 GLN A N 1
ATOM 737 C CA . GLN A 1 94 ? 19.256 -3.933 -16.353 1.00 96.38 94 GLN A CA 1
ATOM 738 C C . GLN A 1 94 ? 18.663 -5.323 -16.594 1.00 96.38 94 GLN A C 1
ATOM 740 O O . GLN A 1 94 ? 19.303 -6.175 -17.211 1.00 96.38 94 GLN A O 1
ATOM 745 N N . ARG A 1 95 ? 17.417 -5.555 -16.161 1.00 96.12 95 ARG A N 1
ATOM 746 C CA . ARG A 1 95 ? 16.712 -6.821 -16.403 1.00 96.12 95 ARG A CA 1
ATOM 747 C C . ARG A 1 95 ? 16.438 -7.066 -17.888 1.00 96.12 95 ARG A C 1
ATOM 749 O O . ARG A 1 95 ? 16.419 -8.217 -18.313 1.00 96.12 95 ARG A O 1
ATOM 756 N N . CYS A 1 96 ? 16.171 -6.022 -18.666 1.00 94.81 96 CYS A N 1
ATOM 757 C CA . CYS A 1 96 ? 16.012 -6.138 -20.114 1.00 94.81 96 CYS A CA 1
ATOM 758 C C . CYS A 1 96 ? 17.362 -6.386 -20.799 1.00 94.81 96 CYS A C 1
ATOM 760 O O . CYS A 1 96 ? 17.451 -7.268 -21.648 1.00 94.81 96 CYS A O 1
ATOM 762 N N . ALA A 1 97 ? 18.411 -5.673 -20.384 1.00 93.94 97 ALA A N 1
ATOM 763 C CA . ALA A 1 97 ? 19.755 -5.782 -20.948 1.00 93.94 97 ALA A CA 1
ATOM 764 C C . ALA A 1 97 ? 20.435 -7.134 -20.671 1.00 93.94 97 ALA A C 1
ATOM 766 O O . ALA A 1 97 ? 21.264 -7.571 -21.461 1.00 93.94 97 ALA A O 1
ATOM 767 N N . SER A 1 98 ? 20.087 -7.817 -19.577 1.00 95.25 98 SER A N 1
ATOM 768 C CA . SER A 1 98 ? 20.652 -9.133 -19.243 1.00 95.25 98 SER A CA 1
ATOM 769 C C . SER A 1 98 ? 20.067 -10.296 -20.051 1.00 95.25 98 SER A C 1
ATOM 771 O O . SER A 1 98 ? 20.530 -11.431 -19.917 1.00 95.25 98 SER A O 1
ATOM 773 N N . ARG A 1 99 ? 19.044 -10.055 -20.880 1.00 94.62 99 ARG A N 1
ATOM 774 C CA . ARG A 1 99 ? 18.420 -11.098 -21.700 1.00 94.62 99 ARG A CA 1
ATOM 775 C C . ARG A 1 99 ? 19.266 -11.412 -22.929 1.00 94.62 99 ARG A C 1
ATOM 777 O O . ARG A 1 99 ? 19.798 -10.524 -23.584 1.00 94.62 99 ARG A O 1
ATOM 784 N N . THR A 1 100 ? 19.331 -12.694 -23.276 1.00 94.62 100 THR A N 1
ATOM 785 C CA . THR A 1 100 ? 19.947 -13.152 -24.523 1.00 94.62 100 THR A CA 1
ATOM 786 C C . THR A 1 100 ? 19.163 -12.632 -25.726 1.00 94.62 100 THR A C 1
ATOM 788 O O . THR A 1 100 ? 17.939 -12.759 -25.774 1.00 94.62 100 THR A O 1
ATOM 791 N N . VAL A 1 101 ? 19.877 -12.088 -26.713 1.00 91.69 101 VAL A N 1
ATOM 792 C CA . VAL A 1 101 ? 19.307 -11.698 -28.007 1.00 91.69 101 VAL A CA 1
ATOM 793 C C . VAL A 1 101 ? 18.878 -12.964 -28.753 1.00 91.69 101 VAL A C 1
ATOM 795 O O . VAL A 1 101 ? 19.719 -13.791 -29.097 1.00 91.69 101 VAL A O 1
ATOM 798 N N . GLN A 1 102 ? 17.569 -13.142 -28.949 1.00 91.75 102 GLN A N 1
ATOM 799 C CA . GLN A 1 102 ? 17.001 -14.293 -29.672 1.00 91.75 102 GLN A CA 1
ATOM 800 C C . GLN A 1 102 ? 16.893 -14.053 -31.178 1.00 91.75 102 GLN A C 1
ATOM 802 O O . GLN A 1 102 ? 16.943 -15.000 -31.955 1.00 91.75 102 GLN A O 1
ATOM 807 N N . ASP A 1 103 ? 16.739 -12.793 -31.572 1.00 90.88 103 ASP A N 1
ATOM 808 C CA . ASP A 1 103 ? 16.621 -12.365 -32.955 1.00 90.88 103 ASP A CA 1
ATOM 809 C C . ASP A 1 103 ? 17.548 -11.168 -33.151 1.00 90.88 103 ASP A C 1
ATOM 811 O O . ASP A 1 103 ? 17.447 -10.174 -32.430 1.00 90.88 103 ASP A O 1
ATOM 815 N N . SER A 1 104 ? 18.506 -11.315 -34.062 1.00 88.75 104 SER A N 1
ATOM 816 C CA . SER A 1 104 ? 19.540 -10.321 -34.347 1.00 88.75 104 SER A CA 1
ATOM 817 C C . SER A 1 104 ? 19.278 -9.544 -35.633 1.00 88.75 104 SER A C 1
ATOM 819 O O . SER A 1 104 ? 20.179 -8.848 -36.100 1.00 88.75 104 SER A O 1
ATOM 821 N N . ARG A 1 105 ? 18.094 -9.705 -36.237 1.00 90.12 105 ARG A N 1
ATOM 822 C CA . ARG A 1 105 ? 17.666 -8.879 -37.367 1.00 90.12 105 ARG A CA 1
ATOM 823 C C . ARG A 1 105 ? 17.686 -7.408 -36.981 1.00 90.12 105 ARG A C 1
ATOM 825 O O . ARG A 1 105 ? 17.490 -7.054 -35.812 1.00 90.12 105 ARG A O 1
ATOM 832 N N . SER A 1 106 ? 17.936 -6.550 -37.962 1.00 86.81 106 SER A N 1
ATOM 833 C CA . SER A 1 106 ? 17.881 -5.111 -37.717 1.00 86.81 106 SER A CA 1
ATOM 834 C C . SER A 1 106 ? 16.447 -4.687 -37.358 1.00 86.81 106 SER A C 1
ATOM 836 O O . SER A 1 106 ? 15.493 -5.397 -37.694 1.00 86.81 106 SER A O 1
ATOM 838 N N . PRO A 1 107 ? 16.248 -3.548 -36.672 1.00 84.06 107 PRO A N 1
ATOM 839 C CA . PRO A 1 107 ? 14.910 -3.017 -36.425 1.00 84.06 107 PRO A CA 1
ATOM 840 C C . PRO A 1 107 ? 14.066 -2.926 -37.703 1.00 84.06 107 PRO A C 1
ATOM 842 O O . PRO A 1 107 ? 12.889 -3.270 -37.683 1.00 84.06 107 PRO A O 1
ATOM 845 N N . GLU A 1 108 ? 14.674 -2.543 -38.820 1.00 81.56 108 GLU A N 1
ATOM 846 C CA . GLU A 1 108 ? 14.024 -2.398 -40.124 1.00 81.56 108 GLU A CA 1
ATOM 847 C C . GLU A 1 108 ? 13.570 -3.761 -40.676 1.00 81.56 108 GLU A C 1
ATOM 849 O O . GLU A 1 108 ? 12.429 -3.913 -41.110 1.00 81.56 108 GLU A O 1
ATOM 854 N N . GLU A 1 109 ? 14.413 -4.791 -40.571 1.00 83.81 109 GLU A N 1
ATOM 855 C CA . GLU A 1 109 ? 14.079 -6.174 -40.949 1.00 83.81 109 GLU A CA 1
ATOM 856 C C . GLU A 1 109 ? 13.061 -6.834 -39.999 1.00 83.81 109 GLU A C 1
ATOM 858 O O . GLU A 1 109 ? 12.323 -7.741 -40.396 1.00 83.81 109 GLU A O 1
ATOM 863 N N . LEU A 1 110 ? 13.026 -6.414 -38.730 1.00 85.75 110 LEU A N 1
ATOM 864 C CA . LEU A 1 110 ? 12.046 -6.863 -37.737 1.00 85.75 110 LEU A CA 1
ATOM 865 C C . LEU A 1 110 ? 10.670 -6.245 -37.978 1.00 85.75 110 LEU A C 1
ATOM 867 O O . LEU A 1 110 ? 9.656 -6.928 -37.831 1.00 85.75 110 LEU A O 1
ATOM 871 N N . ILE A 1 111 ? 10.646 -4.955 -38.312 1.00 88.94 111 ILE A N 1
ATOM 872 C CA . ILE A 1 111 ? 9.429 -4.198 -38.604 1.00 88.94 111 ILE A CA 1
ATOM 873 C C . ILE A 1 111 ? 8.855 -4.633 -39.959 1.00 88.94 111 ILE A C 1
ATOM 875 O O . ILE A 1 111 ? 7.634 -4.719 -40.091 1.00 88.94 111 ILE A O 1
ATOM 879 N N . GLY A 1 112 ? 9.712 -4.963 -40.933 1.00 84.38 112 GLY A N 1
ATOM 880 C CA . GLY A 1 112 ? 9.305 -5.466 -42.249 1.00 84.38 112 GLY A CA 1
ATOM 881 C C . GLY A 1 112 ? 8.724 -4.391 -43.169 1.00 84.38 112 GLY A C 1
ATOM 882 O O . GLY A 1 112 ? 8.080 -4.727 -44.158 1.00 84.38 112 GLY A O 1
ATOM 883 N N . TYR A 1 113 ? 8.938 -3.115 -42.842 1.00 85.50 113 TYR A N 1
ATOM 884 C CA . TYR A 1 113 ? 8.523 -1.976 -43.653 1.00 85.50 113 TYR A CA 1
ATOM 885 C C . TYR A 1 113 ? 9.736 -1.114 -44.001 1.00 85.50 113 TYR A C 1
ATOM 887 O O . TYR A 1 113 ? 10.602 -0.900 -43.149 1.00 85.50 113 TYR A O 1
ATOM 895 N N . ASP A 1 114 ? 9.797 -0.622 -45.238 1.00 79.94 114 ASP A N 1
ATOM 896 C CA . ASP A 1 114 ? 10.754 0.416 -45.623 1.00 79.94 114 ASP A CA 1
ATOM 897 C C . ASP A 1 114 ? 10.381 1.789 -45.028 1.00 79.94 114 ASP A C 1
ATOM 899 O O . ASP A 1 114 ? 9.341 1.977 -44.391 1.00 79.94 114 ASP A O 1
ATOM 903 N N . GLU A 1 115 ? 11.233 2.784 -45.273 1.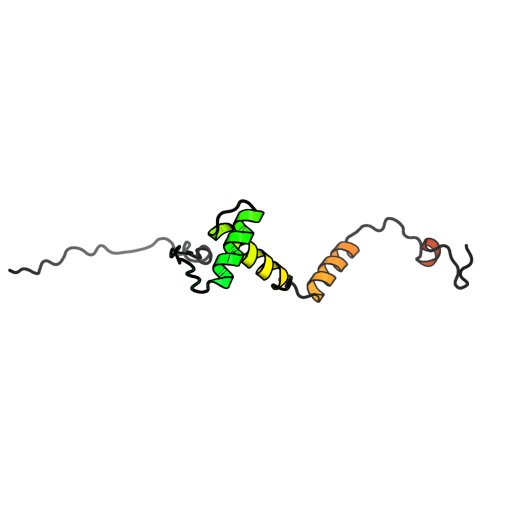00 83.12 115 GLU A N 1
ATOM 904 C CA . GLU A 1 115 ? 11.017 4.186 -44.885 1.00 83.12 115 GLU A CA 1
ATOM 905 C C . GLU A 1 115 ? 9.729 4.793 -45.484 1.00 83.12 115 GLU A C 1
ATOM 907 O O . GLU A 1 115 ? 9.279 5.860 -45.062 1.00 83.12 115 GLU A O 1
ATOM 912 N N . GLN A 1 116 ? 9.131 4.144 -46.487 1.00 83.50 116 GLN A N 1
ATOM 913 C CA . GLN A 1 116 ? 7.882 4.541 -47.135 1.00 83.50 116 GLN A CA 1
ATOM 914 C C . GLN A 1 116 ? 6.665 3.779 -46.580 1.00 83.50 116 GLN A C 1
ATOM 916 O O . GLN A 1 116 ? 5.534 4.066 -46.984 1.00 83.50 116 GLN A O 1
ATOM 921 N N . GLY A 1 117 ? 6.862 2.858 -45.632 1.00 78.94 117 GLY A N 1
ATOM 922 C CA . GLY A 1 117 ? 5.800 2.040 -45.054 1.00 78.94 117 GLY A CA 1
ATOM 923 C C . GLY A 1 117 ? 5.307 0.933 -45.988 1.00 78.94 117 GLY A C 1
ATOM 924 O O . GLY A 1 117 ? 4.191 0.441 -45.802 1.00 78.94 117 GLY A O 1
ATOM 925 N N . LEU A 1 118 ? 6.091 0.551 -46.998 1.00 82.00 118 LEU A N 1
ATOM 926 C CA . LEU A 1 118 ? 5.791 -0.577 -47.873 1.00 82.00 118 LEU A CA 1
ATOM 927 C C . LEU A 1 118 ? 6.420 -1.860 -47.317 1.00 82.00 118 LEU A C 1
ATOM 929 O O . LEU A 1 118 ? 7.524 -1.809 -46.775 1.00 82.00 118 LEU A O 1
ATOM 933 N N . PRO A 1 119 ? 5.719 -3.004 -47.415 1.00 78.62 119 PRO A N 1
ATOM 934 C CA . PRO A 1 119 ? 6.267 -4.277 -46.977 1.00 78.62 119 PRO A CA 1
ATOM 935 C C . PRO A 1 119 ? 7.469 -4.661 -47.846 1.00 78.62 119 PRO A C 1
ATOM 937 O O . PRO A 1 119 ? 7.357 -4.673 -49.076 1.00 78.62 119 PRO A O 1
ATOM 940 N N . ASN A 1 120 ? 8.581 -4.989 -47.188 1.00 69.00 120 ASN A N 1
ATOM 941 C CA . ASN A 1 120 ? 9.796 -5.523 -47.811 1.00 69.00 120 ASN A CA 1
ATOM 942 C C . ASN A 1 120 ? 9.817 -7.053 -47.809 1.00 69.00 120 ASN A C 1
ATOM 944 O O . ASN A 1 120 ? 9.372 -7.654 -46.803 1.00 69.00 120 ASN A O 1
#